Protein AF-A0A7V4Q6S8-F1 (afdb_monomer)

Structure (mmCIF, N/CA/C/O backbone):
data_AF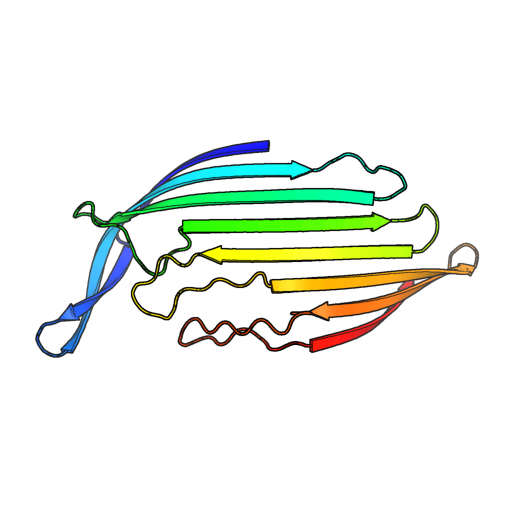-A0A7V4Q6S8-F1
#
_entry.id   AF-A0A7V4Q6S8-F1
#
loop_
_atom_site.group_PDB
_atom_site.id
_atom_site.type_symbol
_atom_site.label_atom_id
_atom_site.label_alt_id
_atom_site.label_comp_id
_atom_site.label_asym_id
_atom_site.label_entity_id
_atom_site.label_seq_id
_atom_site.pdbx_PDB_ins_code
_atom_site.Cartn_x
_atom_site.Cartn_y
_atom_site.Cartn_z
_atom_site.occupancy
_atom_site.B_iso_or_equiv
_atom_site.auth_seq_id
_atom_site.auth_comp_id
_atom_site.auth_asym_id
_atom_site.auth_atom_id
_atom_site.pdbx_PDB_model_num
ATOM 1 N N . LYS A 1 1 ? 8.178 11.478 5.732 1.00 95.25 1 LYS A N 1
ATOM 2 C CA . LYS A 1 1 ? 9.480 10.833 5.451 1.00 95.25 1 LYS A CA 1
ATOM 3 C C . LYS A 1 1 ? 9.727 10.899 3.951 1.00 95.25 1 LYS A C 1
ATOM 5 O O . LYS A 1 1 ? 8.764 10.865 3.199 1.00 95.25 1 LYS A O 1
ATOM 10 N N . GLY A 1 2 ? 10.980 11.039 3.530 1.00 97.19 2 GLY A N 1
ATOM 11 C CA . GLY A 1 2 ? 11.358 10.948 2.123 1.00 97.19 2 GLY A CA 1
ATOM 12 C C . GLY A 1 2 ? 12.634 10.132 1.974 1.00 97.19 2 GLY A C 1
ATOM 13 O O . GLY A 1 2 ? 13.444 10.081 2.902 1.00 97.19 2 GLY A O 1
ATOM 14 N N . THR A 1 3 ? 12.804 9.455 0.849 1.00 98.38 3 THR A N 1
ATOM 15 C CA . THR A 1 3 ? 14.010 8.680 0.542 1.00 98.38 3 THR A CA 1
ATOM 16 C C . THR A 1 3 ? 14.320 8.813 -0.940 1.00 98.38 3 THR A C 1
ATOM 18 O O . THR A 1 3 ? 13.427 8.705 -1.771 1.00 98.38 3 THR A O 1
ATOM 21 N N . LEU A 1 4 ? 15.583 9.079 -1.263 1.00 98.38 4 LEU A N 1
ATOM 22 C CA . LEU A 1 4 ? 16.111 8.962 -2.618 1.00 98.38 4 LEU A CA 1
ATOM 23 C C . LEU A 1 4 ? 16.844 7.632 -2.709 1.00 98.38 4 LEU A C 1
ATOM 25 O O . LEU A 1 4 ? 17.534 7.249 -1.762 1.00 98.38 4 LEU A O 1
ATOM 29 N N . PHE A 1 5 ? 16.723 6.948 -3.837 1.00 98.06 5 PHE A N 1
ATOM 30 C CA . PHE A 1 5 ? 17.413 5.684 -4.036 1.00 98.06 5 PHE A CA 1
ATOM 31 C C . PHE A 1 5 ? 17.998 5.576 -5.438 1.00 98.06 5 PHE A C 1
ATOM 33 O O . PHE A 1 5 ? 17.508 6.155 -6.410 1.00 98.06 5 PHE A O 1
ATOM 40 N N . ARG A 1 6 ? 19.061 4.782 -5.516 1.00 97.94 6 ARG A N 1
ATOM 41 C CA . ARG A 1 6 ? 19.691 4.324 -6.745 1.00 97.94 6 ARG A CA 1
ATOM 42 C C . ARG A 1 6 ? 20.185 2.909 -6.496 1.00 97.94 6 ARG A C 1
ATOM 44 O O . ARG A 1 6 ? 20.940 2.677 -5.557 1.00 97.94 6 ARG A O 1
ATOM 51 N N . ASN A 1 7 ? 19.737 1.980 -7.317 1.00 96.94 7 ASN A N 1
ATOM 52 C CA . ASN A 1 7 ? 20.062 0.573 -7.225 1.00 96.94 7 ASN A CA 1
ATOM 53 C C . ASN A 1 7 ? 20.592 0.113 -8.582 1.00 96.94 7 ASN A C 1
ATOM 55 O O . ASN A 1 7 ? 19.945 0.327 -9.607 1.00 96.94 7 ASN A O 1
ATOM 59 N N . ASP A 1 8 ? 21.790 -0.456 -8.565 1.00 96.81 8 ASP A N 1
ATOM 60 C CA . ASP A 1 8 ? 22.440 -1.031 -9.733 1.00 96.81 8 ASP A CA 1
ATOM 61 C C . ASP A 1 8 ? 22.435 -2.550 -9.562 1.00 96.81 8 ASP A C 1
ATOM 63 O O . ASP A 1 8 ? 22.888 -3.071 -8.539 1.00 96.81 8 ASP A O 1
ATOM 67 N N . THR A 1 9 ? 21.850 -3.244 -10.529 1.00 95.62 9 THR A N 1
ATOM 68 C CA . THR A 1 9 ? 21.693 -4.698 -10.523 1.00 95.62 9 THR A CA 1
ATOM 69 C C . THR A 1 9 ? 22.262 -5.259 -11.805 1.00 95.62 9 THR A C 1
ATOM 71 O O . THR A 1 9 ? 21.939 -4.784 -12.884 1.00 95.62 9 THR A O 1
ATOM 74 N N . TRP A 1 10 ? 23.078 -6.298 -11.698 1.00 95.31 10 TRP A N 1
ATOM 75 C CA . TRP A 1 10 ? 23.689 -6.974 -12.837 1.00 95.31 10 TRP A CA 1
ATOM 76 C C . TRP A 1 10 ? 23.244 -8.434 -12.901 1.00 95.31 10 TRP A C 1
ATOM 78 O O . TRP A 1 10 ? 22.766 -8.999 -11.916 1.00 95.31 10 TRP A O 1
ATOM 88 N N . ASN A 1 11 ? 23.444 -9.066 -14.060 1.00 93.75 11 ASN A N 1
ATOM 89 C CA . ASN A 1 11 ? 23.101 -10.469 -14.311 1.00 93.75 11 ASN A CA 1
ATOM 90 C C . ASN A 1 11 ? 21.615 -10.811 -14.093 1.00 93.75 11 ASN A C 1
ATOM 92 O O . ASN A 1 11 ? 21.289 -11.949 -13.738 1.00 93.75 11 ASN A O 1
ATOM 96 N N . VAL A 1 12 ? 20.720 -9.851 -14.340 1.00 91.62 12 VAL A N 1
ATOM 97 C CA . VAL A 1 12 ? 19.270 -10.076 -14.326 1.00 91.62 12 VAL A CA 1
ATOM 98 C C . VAL A 1 12 ? 18.891 -10.896 -15.557 1.00 91.62 12 VAL A C 1
ATOM 100 O O . VAL A 1 12 ? 19.278 -10.539 -16.668 1.00 91.62 12 VAL A O 1
ATOM 103 N N . ASP A 1 13 ? 18.162 -11.997 -15.367 1.00 91.44 13 ASP A N 1
ATOM 104 C CA . ASP A 1 13 ? 17.599 -12.774 -16.476 1.00 91.44 13 ASP A CA 1
ATOM 105 C C . ASP A 1 13 ? 16.417 -12.030 -17.094 1.00 91.44 13 ASP A C 1
ATOM 107 O O . ASP A 1 13 ? 15.440 -11.714 -16.409 1.00 91.44 13 ASP A O 1
ATOM 111 N N . VAL A 1 14 ? 16.505 -11.761 -18.394 1.00 89.00 14 VAL A N 1
ATOM 112 C CA . VAL A 1 14 ? 15.447 -11.104 -19.161 1.00 89.00 14 VAL A CA 1
ATOM 113 C C . VAL A 1 14 ? 15.128 -11.928 -20.396 1.00 89.00 14 VAL A C 1
ATOM 115 O O . VAL A 1 14 ? 16.022 -12.310 -21.150 1.00 89.00 14 VAL A O 1
ATOM 118 N N . TRP A 1 15 ? 13.839 -12.181 -20.610 1.00 87.69 15 TRP A N 1
ATOM 119 C CA . TRP A 1 15 ? 13.341 -12.898 -21.777 1.00 87.69 15 TRP A CA 1
ATOM 120 C C . TRP A 1 15 ? 13.158 -11.934 -22.941 1.00 87.69 15 TRP A C 1
ATOM 122 O O . TRP A 1 15 ? 12.321 -11.033 -22.886 1.00 87.69 15 TRP A O 1
ATOM 132 N N . VAL A 1 16 ? 13.927 -12.137 -24.004 1.00 85.31 16 VAL A N 1
ATOM 133 C CA . VAL A 1 16 ? 13.824 -11.365 -25.243 1.00 85.31 16 VAL A CA 1
ATOM 134 C C . VAL A 1 16 ? 13.294 -12.272 -26.340 1.00 85.31 16 VAL A C 1
ATOM 136 O O . VAL A 1 16 ? 13.660 -13.445 -26.425 1.00 85.31 16 VAL A O 1
ATOM 139 N N . ARG A 1 17 ? 12.394 -11.735 -27.162 1.00 86.31 17 ARG A N 1
ATOM 140 C CA . ARG A 1 17 ? 11.865 -12.444 -28.323 1.00 86.31 17 ARG A CA 1
ATOM 141 C C . ARG A 1 17 ? 12.855 -12.333 -29.482 1.00 86.31 17 ARG A C 1
ATOM 143 O O . ARG A 1 17 ? 13.206 -11.223 -29.866 1.00 86.31 17 ARG A O 1
ATOM 150 N N . ASN A 1 18 ? 13.280 -13.469 -30.019 1.00 87.50 18 ASN A N 1
ATOM 151 C CA . ASN A 1 18 ? 14.102 -13.558 -31.223 1.00 87.50 18 ASN A CA 1
ATOM 152 C C . ASN A 1 18 ? 13.261 -13.343 -32.491 1.00 87.50 18 ASN A C 1
ATOM 154 O O . ASN A 1 18 ? 12.031 -13.452 -32.464 1.00 87.50 18 ASN A O 1
ATOM 158 N N . ASP A 1 19 ? 13.936 -13.113 -33.620 1.00 88.81 19 ASP A N 1
ATOM 159 C CA . ASP A 1 19 ? 13.304 -12.938 -34.937 1.00 88.81 19 ASP A CA 1
ATOM 160 C C . ASP A 1 19 ? 12.488 -14.166 -35.384 1.00 88.81 19 ASP A C 1
ATOM 162 O O . ASP A 1 19 ? 11.507 -14.036 -36.113 1.00 88.81 19 ASP A O 1
ATOM 166 N N . ASP A 1 20 ? 12.851 -15.362 -34.909 1.00 89.69 20 ASP A N 1
ATOM 167 C CA . ASP A 1 20 ? 12.134 -16.621 -35.156 1.00 89.69 20 ASP A CA 1
ATOM 168 C C . ASP A 1 20 ? 10.918 -16.836 -34.228 1.00 89.69 20 ASP A C 1
ATOM 170 O O . ASP A 1 20 ? 10.231 -17.855 -34.311 1.00 89.69 20 ASP A O 1
ATOM 174 N N . GLY A 1 21 ? 10.636 -15.879 -33.338 1.00 86.19 21 GLY A N 1
ATOM 175 C CA . GLY A 1 21 ? 9.530 -15.917 -32.384 1.00 86.19 21 GLY A CA 1
ATOM 176 C C . GLY A 1 21 ? 9.805 -16.704 -31.100 1.00 86.19 21 GLY A C 1
ATOM 177 O O . GLY A 1 21 ? 8.936 -16.713 -30.220 1.00 86.19 21 GLY A O 1
ATOM 178 N N . THR A 1 22 ? 10.980 -17.325 -30.956 1.00 92.19 22 THR A N 1
ATOM 179 C CA . THR A 1 22 ? 11.405 -17.988 -29.713 1.00 92.19 22 THR A CA 1
ATOM 180 C C . THR A 1 22 ? 11.811 -16.967 -28.646 1.00 92.19 22 THR A C 1
ATOM 182 O O . THR A 1 22 ? 12.103 -15.812 -28.952 1.00 92.19 22 THR A O 1
ATOM 185 N N . PHE A 1 23 ? 11.811 -17.373 -27.373 1.00 88.44 23 PHE A N 1
ATOM 186 C CA . PHE A 1 23 ? 12.297 -16.539 -26.271 1.00 88.44 23 PHE A CA 1
ATOM 187 C C . PHE A 1 23 ? 13.674 -17.018 -25.812 1.00 88.44 23 PHE A C 1
ATOM 189 O O . PHE A 1 23 ? 13.849 -18.193 -25.489 1.00 88.44 23 PHE A O 1
ATOM 196 N N . LEU A 1 24 ? 14.630 -16.095 -25.738 1.00 91.75 24 LEU A N 1
ATOM 197 C CA . LEU A 1 24 ? 15.961 -16.322 -25.183 1.00 91.75 24 LEU A CA 1
ATOM 198 C C . LEU A 1 24 ? 16.089 -15.581 -23.849 1.00 91.75 24 LEU A C 1
ATOM 200 O O . LEU A 1 24 ? 15.701 -14.417 -23.754 1.00 91.75 24 LEU A O 1
ATOM 204 N N . SER A 1 25 ? 16.659 -16.237 -22.834 1.00 90.94 25 SER A N 1
ATOM 205 C CA . SER A 1 25 ? 17.079 -15.552 -21.608 1.00 90.94 25 SER A CA 1
ATOM 206 C C . SER A 1 25 ? 18.459 -14.946 -21.821 1.00 90.94 25 SER A C 1
ATOM 208 O O . SER A 1 25 ? 19.422 -15.670 -22.087 1.00 90.94 25 SER A O 1
ATOM 210 N N . ILE A 1 26 ? 18.561 -13.629 -21.690 1.00 90.94 26 ILE A N 1
ATOM 211 C CA . ILE A 1 26 ? 19.833 -12.908 -21.702 1.00 90.94 26 ILE A CA 1
ATOM 212 C C . ILE A 1 26 ? 20.116 -12.322 -20.322 1.00 90.94 26 ILE A C 1
ATOM 214 O O . ILE A 1 26 ? 19.199 -12.032 -19.553 1.00 90.94 26 ILE A O 1
ATOM 218 N N . LYS A 1 27 ? 21.400 -12.128 -20.017 1.00 93.88 27 LYS A N 1
ATOM 219 C CA . LYS A 1 27 ? 21.830 -11.387 -18.830 1.00 93.88 27 LYS A CA 1
ATOM 220 C C . LYS A 1 27 ? 21.850 -9.900 -19.150 1.00 93.88 27 LYS A C 1
ATOM 222 O O . LYS A 1 27 ? 22.463 -9.502 -20.135 1.00 93.88 27 LYS A O 1
ATOM 227 N N . GLN A 1 28 ? 21.198 -9.108 -18.308 1.00 93.12 28 GLN A N 1
ATOM 228 C CA . GLN A 1 28 ? 21.116 -7.658 -18.446 1.00 93.12 28 GLN A CA 1
ATOM 229 C C . GLN A 1 28 ? 21.533 -6.970 -17.141 1.00 93.12 28 GLN A C 1
ATOM 231 O O . GLN A 1 28 ? 21.245 -7.483 -16.051 1.00 93.12 28 GLN A O 1
ATOM 236 N N . SER A 1 29 ? 22.164 -5.800 -17.238 1.00 94.69 29 SER A N 1
ATOM 237 C CA . SER A 1 29 ? 22.268 -4.870 -16.108 1.00 94.69 29 SER A CA 1
ATOM 238 C C . SER A 1 29 ? 21.116 -3.868 -16.131 1.00 94.69 29 SER A C 1
ATOM 240 O O . SER A 1 29 ? 20.634 -3.441 -17.183 1.00 94.69 29 SER A O 1
ATOM 242 N N . GLN A 1 30 ? 20.639 -3.507 -14.946 1.00 95.56 30 GLN A N 1
ATOM 243 C CA . GLN A 1 30 ? 19.513 -2.614 -14.744 1.00 95.56 30 GLN A CA 1
ATOM 244 C C . GLN A 1 30 ? 19.852 -1.584 -13.673 1.00 95.56 30 GLN A C 1
ATOM 246 O O . GLN A 1 30 ? 20.213 -1.928 -12.545 1.00 95.56 30 GLN A O 1
ATOM 251 N N . LEU A 1 31 ? 19.639 -0.319 -14.017 1.00 96.69 31 LEU A N 1
ATOM 252 C CA . LEU A 1 31 ? 19.687 0.804 -13.096 1.00 96.69 31 LEU A CA 1
ATOM 253 C C . LEU A 1 31 ? 18.258 1.204 -12.731 1.00 96.69 31 LEU A C 1
ATOM 255 O O . LEU A 1 31 ? 17.475 1.579 -13.603 1.00 96.69 31 LEU A O 1
ATOM 259 N N . LYS A 1 32 ? 17.924 1.165 -11.441 1.00 96.50 32 LYS A N 1
ATOM 260 C CA . LYS A 1 32 ? 16.638 1.621 -10.899 1.00 96.50 32 LYS A CA 1
ATOM 261 C C . LYS A 1 32 ? 16.883 2.751 -9.919 1.00 96.50 32 LYS A C 1
ATOM 263 O O . LYS A 1 32 ? 17.567 2.574 -8.916 1.00 96.50 32 LYS A O 1
ATOM 268 N N . GLN A 1 33 ? 16.332 3.921 -10.194 1.00 97.94 33 GLN A N 1
ATOM 269 C CA . GLN A 1 33 ? 16.524 5.095 -9.348 1.00 97.94 33 GLN A CA 1
ATOM 270 C C . GLN A 1 33 ? 15.243 5.898 -9.221 1.00 97.94 33 GLN A C 1
ATOM 272 O O . GLN A 1 33 ? 14.382 5.851 -10.097 1.00 97.94 33 GLN A O 1
ATOM 277 N N . GLY A 1 34 ? 15.126 6.660 -8.144 1.00 98.12 34 GLY A N 1
ATOM 278 C CA . GLY A 1 34 ? 13.931 7.444 -7.910 1.00 98.12 34 GLY A CA 1
ATOM 279 C C . GLY A 1 34 ? 13.807 7.919 -6.479 1.00 98.12 34 GLY A C 1
ATOM 280 O O . GLY A 1 34 ? 14.807 8.159 -5.794 1.00 98.12 34 GLY A O 1
ATOM 281 N N . TYR A 1 35 ? 12.562 8.097 -6.057 1.00 98.56 35 TYR A N 1
ATOM 282 C CA . TYR A 1 35 ? 12.258 8.606 -4.735 1.00 98.56 35 TYR A CA 1
ATOM 283 C C . TYR A 1 35 ? 10.950 8.059 -4.184 1.00 98.56 35 TYR A C 1
ATOM 285 O O . TYR A 1 35 ? 10.032 7.704 -4.923 1.00 98.56 35 TYR A O 1
ATOM 293 N N . GLU A 1 36 ? 10.878 8.056 -2.862 1.00 98.56 36 GLU A N 1
ATOM 294 C CA . GLU A 1 36 ? 9.721 7.659 -2.075 1.00 98.56 36 GLU A CA 1
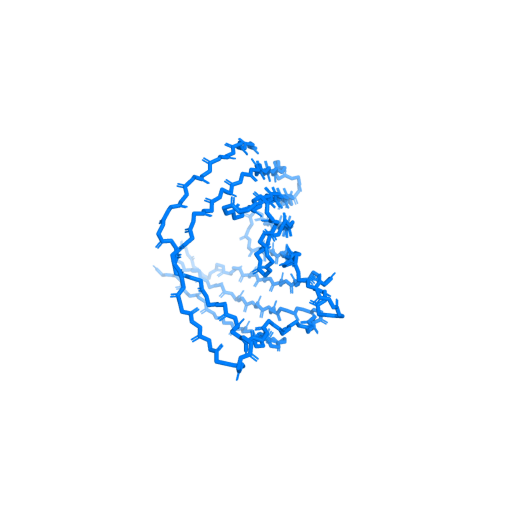ATOM 295 C C . GLU A 1 36 ? 9.374 8.789 -1.115 1.00 98.56 36 GLU A C 1
ATOM 297 O O . GLU A 1 36 ? 10.254 9.364 -0.466 1.00 98.56 36 GLU A O 1
ATOM 302 N N . LEU A 1 37 ? 8.090 9.113 -1.027 1.00 98.50 37 LEU A N 1
ATOM 303 C CA . LEU A 1 37 ? 7.551 10.117 -0.124 1.00 98.50 37 LEU A CA 1
ATOM 304 C C . LEU A 1 37 ? 6.417 9.504 0.679 1.00 98.50 37 LEU A C 1
ATOM 306 O O . LEU A 1 37 ? 5.525 8.874 0.125 1.00 98.50 37 LEU A O 1
ATOM 310 N N . GLU A 1 38 ? 6.421 9.752 1.981 1.00 98.44 38 GLU A N 1
ATOM 311 C CA . GLU A 1 38 ? 5.368 9.318 2.890 1.00 98.44 38 GLU A CA 1
ATOM 312 C C . GLU A 1 38 ? 4.975 10.467 3.810 1.00 98.44 38 GLU A C 1
ATOM 314 O O . GLU A 1 38 ? 5.819 11.091 4.467 1.00 98.44 38 GLU A O 1
ATOM 319 N N . ALA A 1 39 ? 3.679 10.713 3.910 1.00 98.38 39 ALA A N 1
ATOM 320 C CA . ALA A 1 39 ? 3.096 11.687 4.809 1.00 98.38 39 ALA A CA 1
ATOM 321 C C . ALA A 1 39 ? 1.964 11.044 5.608 1.00 98.38 39 ALA A C 1
ATOM 323 O O . ALA A 1 39 ? 1.199 10.224 5.100 1.00 98.38 39 ALA A O 1
ATOM 324 N N . ARG A 1 40 ? 1.849 11.442 6.875 1.00 98.12 40 ARG A N 1
ATOM 325 C CA . ARG A 1 40 ? 0.724 11.100 7.741 1.00 98.12 40 ARG A CA 1
ATOM 326 C C . ARG A 1 40 ? 0.389 12.298 8.613 1.00 98.12 40 ARG A C 1
ATOM 328 O O . ARG A 1 40 ? 1.292 12.913 9.178 1.00 98.12 40 ARG A O 1
ATOM 335 N N . THR A 1 41 ? -0.891 12.615 8.734 1.00 98.25 41 THR A N 1
ATOM 336 C CA . THR A 1 41 ? -1.351 13.657 9.651 1.00 98.25 41 THR A CA 1
ATOM 337 C C . THR A 1 41 ? -1.466 13.096 11.068 1.00 98.25 41 THR A C 1
ATOM 339 O O . THR A 1 41 ? -1.813 11.922 11.238 1.00 98.25 41 THR A O 1
ATOM 342 N N . PRO A 1 42 ? -1.242 13.912 12.112 1.00 97.69 42 PRO A N 1
ATOM 343 C CA . PRO A 1 42 ? -1.724 13.551 13.438 1.00 97.69 42 PRO A CA 1
ATOM 344 C C . PRO A 1 42 ? -3.251 13.360 13.399 1.00 97.69 42 PRO A C 1
ATOM 346 O O . PRO A 1 42 ? -3.922 13.916 12.519 1.00 97.69 42 PRO A O 1
ATOM 349 N N . PRO A 1 43 ? -3.817 12.569 14.323 1.00 96.06 43 PRO A N 1
ATOM 350 C CA . PRO A 1 43 ? -5.253 12.366 14.369 1.00 96.06 43 PRO A CA 1
ATOM 351 C C . PRO A 1 43 ? -5.976 13.667 14.752 1.00 96.06 43 PRO A C 1
ATOM 353 O O . PRO A 1 43 ? -5.693 14.263 15.791 1.00 96.06 43 PRO A O 1
ATOM 356 N N . LEU A 1 44 ? -6.950 14.074 13.942 1.00 96.19 44 LEU A N 1
ATOM 357 C CA . LEU A 1 44 ? -7.912 15.134 14.224 1.00 96.19 44 LEU A CA 1
ATOM 358 C C . LEU A 1 44 ? -9.297 14.499 14.374 1.00 96.19 44 LEU A C 1
ATOM 360 O O . LEU A 1 44 ? -9.788 13.858 13.449 1.00 96.19 44 LEU A O 1
ATOM 364 N N . LEU A 1 45 ? -9.917 14.646 15.550 1.00 94.75 45 LEU A N 1
ATOM 365 C CA . LEU A 1 45 ? -11.214 14.024 15.875 1.00 94.75 45 LEU A CA 1
ATOM 366 C C . LEU A 1 45 ? -11.231 12.502 15.620 1.00 94.75 45 LEU A C 1
ATOM 368 O O . LEU A 1 45 ? -12.179 11.963 15.058 1.00 94.75 45 LEU A O 1
ATOM 372 N N . GLY A 1 46 ? -10.145 11.814 15.987 1.00 95.69 46 GLY A N 1
ATOM 373 C CA . GLY A 1 46 ? -9.987 10.374 15.746 1.00 95.69 46 GLY A CA 1
ATOM 374 C C . GLY A 1 46 ? -9.642 10.010 14.299 1.00 95.69 46 GLY A C 1
ATOM 375 O O . GLY A 1 46 ? -9.427 8.840 14.013 1.00 95.69 46 GLY A O 1
ATOM 376 N N . THR A 1 47 ? -9.534 10.986 13.390 1.00 97.94 47 THR A N 1
ATOM 377 C CA . THR A 1 47 ? -9.248 10.758 11.966 1.00 97.94 47 THR A CA 1
ATOM 378 C C . THR A 1 47 ? -7.818 11.140 11.611 1.00 97.94 47 THR A C 1
ATOM 380 O O . THR A 1 47 ? -7.378 12.247 11.900 1.00 97.94 47 THR A O 1
ATOM 383 N N . SER A 1 48 ? -7.095 10.264 10.925 1.00 98.38 48 SER A N 1
ATOM 384 C CA . SER A 1 48 ? -5.783 10.554 10.345 1.00 98.38 48 SER A CA 1
ATOM 385 C C . SER A 1 48 ? -5.768 10.211 8.863 1.00 98.38 48 SER A C 1
ATOM 387 O O . SER A 1 48 ? -6.394 9.245 8.426 1.00 98.38 48 SER A O 1
ATOM 389 N N . PHE A 1 49 ? -5.025 11.005 8.103 1.00 98.50 49 PHE A N 1
ATOM 390 C CA . PHE A 1 49 ? -4.804 10.800 6.681 1.00 98.50 49 PHE A CA 1
ATOM 391 C C . PHE A 1 49 ? -3.367 10.358 6.455 1.00 98.50 49 PHE A C 1
ATOM 393 O O . PHE A 1 49 ? -2.451 10.834 7.129 1.00 98.50 49 PHE A O 1
ATOM 400 N N . SER A 1 50 ? -3.160 9.472 5.492 1.00 98.56 50 SER A N 1
ATOM 401 C CA . SER A 1 50 ? -1.837 9.070 5.034 1.00 98.56 50 SER A CA 1
ATOM 402 C C . SER A 1 50 ? -1.769 9.039 3.519 1.00 98.56 50 SER A C 1
ATOM 404 O O . SER A 1 50 ? -2.726 8.640 2.860 1.00 98.56 50 SER A O 1
ATOM 406 N N . ALA A 1 51 ? -0.618 9.425 2.986 1.00 98.44 51 ALA A N 1
ATOM 407 C CA . ALA A 1 51 ? -0.298 9.317 1.576 1.00 98.44 51 ALA A CA 1
ATOM 408 C C . ALA A 1 51 ? 1.141 8.816 1.420 1.00 98.44 51 ALA A C 1
ATOM 410 O O . ALA A 1 51 ? 2.042 9.283 2.117 1.00 98.44 51 ALA A O 1
ATOM 411 N N . GLY A 1 52 ? 1.342 7.871 0.514 1.00 98.44 52 GLY A N 1
ATOM 412 C CA . GLY A 1 52 ? 2.635 7.362 0.085 1.00 98.44 52 GLY A CA 1
ATOM 413 C C . GLY A 1 52 ? 2.732 7.466 -1.429 1.00 98.44 52 GLY A C 1
ATOM 414 O O . GLY A 1 52 ? 1.769 7.146 -2.119 1.00 98.44 52 GLY A O 1
ATOM 415 N N . TYR A 1 53 ? 3.859 7.928 -1.949 1.00 98.25 53 TYR A N 1
ATOM 416 C CA . TYR A 1 53 ? 4.091 8.029 -3.382 1.00 98.25 53 TYR A CA 1
ATOM 417 C C . TYR A 1 53 ? 5.506 7.586 -3.722 1.00 98.25 53 TYR A C 1
ATOM 419 O O . TYR A 1 53 ? 6.467 8.061 -3.110 1.00 98.25 53 TYR A O 1
ATOM 427 N N . THR A 1 54 ? 5.624 6.731 -4.733 1.00 98.31 54 THR A N 1
ATOM 428 C CA . THR A 1 54 ? 6.910 6.260 -5.239 1.00 98.31 54 THR A CA 1
ATOM 429 C C . THR A 1 54 ? 7.021 6.556 -6.722 1.00 98.31 54 THR A C 1
ATOM 431 O O . THR A 1 54 ? 6.123 6.254 -7.510 1.00 98.31 54 THR A O 1
ATOM 434 N N . PHE A 1 55 ? 8.161 7.124 -7.100 1.00 97.56 55 PHE A N 1
ATOM 435 C CA . PHE A 1 55 ? 8.578 7.256 -8.484 1.00 97.56 55 PHE A CA 1
ATOM 436 C C . PHE A 1 55 ? 9.799 6.379 -8.737 1.00 97.56 55 PHE A C 1
ATOM 438 O O . PHE A 1 55 ? 10.781 6.465 -7.997 1.00 97.56 55 PHE A O 1
ATOM 445 N N . ILE A 1 56 ? 9.760 5.587 -9.807 1.00 97.50 56 ILE A N 1
ATOM 446 C CA . ILE A 1 56 ? 10.866 4.731 -10.236 1.00 97.50 56 ILE A CA 1
ATOM 447 C C . ILE A 1 56 ? 11.172 5.006 -11.705 1.00 97.50 56 ILE A C 1
ATOM 449 O O . ILE A 1 56 ? 10.307 4.921 -12.572 1.00 97.50 56 ILE A O 1
ATOM 453 N N . HIS A 1 57 ? 12.435 5.283 -11.998 1.00 96.69 57 HIS A N 1
ATOM 454 C CA . HIS A 1 57 ? 12.980 5.275 -13.343 1.00 96.69 57 HIS A CA 1
ATOM 455 C C . HIS A 1 57 ? 13.934 4.088 -13.482 1.00 96.69 57 HIS A C 1
ATOM 457 O O . HIS A 1 57 ? 14.967 4.037 -12.811 1.00 96.69 57 HIS A O 1
ATOM 463 N N . ALA A 1 58 ? 13.558 3.125 -14.323 1.00 95.50 58 ALA A N 1
ATOM 464 C CA . ALA A 1 58 ? 14.303 1.893 -14.553 1.00 95.50 58 ALA A CA 1
ATOM 465 C C . ALA A 1 58 ? 14.842 1.856 -15.988 1.00 95.50 58 ALA A C 1
ATOM 467 O O . ALA A 1 58 ? 14.064 1.986 -16.934 1.00 95.50 58 ALA A O 1
ATOM 468 N N . THR A 1 59 ? 16.148 1.658 -16.154 1.00 95.88 59 THR A N 1
ATOM 469 C CA . THR A 1 59 ? 16.824 1.585 -17.459 1.00 95.88 59 THR A CA 1
ATOM 470 C C . THR A 1 59 ? 17.707 0.348 -17.559 1.00 95.88 59 THR A C 1
ATOM 472 O O . THR A 1 59 ? 18.331 -0.037 -16.571 1.00 95.88 59 THR A O 1
ATOM 475 N N . GLY A 1 60 ? 17.776 -0.254 -18.747 1.00 93.00 60 GLY A N 1
ATOM 476 C CA . GLY A 1 60 ? 18.692 -1.357 -19.054 1.00 93.00 60 GLY A CA 1
ATOM 477 C C . GLY A 1 60 ? 20.042 -0.897 -19.615 1.00 93.00 60 GLY A C 1
ATOM 478 O O . GLY A 1 60 ? 20.284 0.303 -19.748 1.00 93.00 60 GLY A O 1
ATOM 479 N N . ASP A 1 61 ? 20.885 -1.852 -20.020 1.00 89.00 61 ASP A N 1
ATOM 480 C CA . ASP A 1 61 ? 22.237 -1.606 -20.564 1.00 89.00 61 ASP A CA 1
ATOM 481 C C . ASP A 1 61 ? 22.283 -0.612 -21.740 1.00 89.00 61 ASP A C 1
ATOM 483 O O . ASP A 1 61 ? 23.213 0.182 -21.855 1.00 89.00 61 ASP A O 1
ATOM 487 N N . SER A 1 62 ? 21.268 -0.610 -22.610 1.00 86.75 62 SER A N 1
ATOM 488 C CA . SER A 1 62 ? 21.183 0.310 -23.756 1.00 86.75 62 SER A CA 1
ATOM 489 C C . SER A 1 62 ? 20.732 1.730 -23.386 1.00 86.75 62 SER A C 1
ATOM 491 O O . SER A 1 62 ? 20.571 2.575 -24.265 1.00 86.75 62 SER A O 1
ATOM 493 N N . GLY A 1 63 ? 20.454 1.990 -22.104 1.00 88.00 63 GLY A N 1
ATOM 494 C CA . GLY A 1 63 ? 19.795 3.208 -21.630 1.00 88.00 63 GLY A CA 1
ATOM 495 C C . GLY A 1 63 ? 18.286 3.241 -21.897 1.00 88.00 63 GLY A C 1
ATOM 496 O O . GLY A 1 63 ? 17.613 4.184 -21.483 1.00 88.00 63 GLY A O 1
ATOM 497 N N . ALA A 1 64 ? 17.728 2.219 -22.556 1.00 89.81 64 ALA A N 1
ATOM 498 C CA . ALA A 1 64 ? 16.293 2.119 -22.789 1.00 89.81 64 ALA A CA 1
ATOM 499 C C . ALA A 1 64 ? 15.527 1.920 -21.473 1.00 89.81 64 ALA A C 1
ATOM 501 O O . ALA A 1 64 ? 15.961 1.178 -20.586 1.00 89.81 64 ALA A O 1
ATOM 502 N N . VAL A 1 65 ? 14.363 2.567 -21.365 1.00 91.56 65 VAL A N 1
ATOM 503 C CA . VAL A 1 65 ? 13.471 2.434 -20.208 1.00 91.56 65 VAL A CA 1
ATOM 504 C C . VAL A 1 65 ? 12.859 1.038 -20.186 1.00 91.56 65 VAL A C 1
ATOM 506 O O . VAL A 1 65 ? 12.276 0.593 -21.172 1.00 91.56 65 VAL A O 1
ATOM 509 N N . ILE A 1 66 ? 12.947 0.377 -19.036 1.00 90.31 66 ILE A N 1
ATOM 510 C CA . ILE A 1 66 ? 12.363 -0.945 -18.812 1.00 90.31 66 ILE A CA 1
ATOM 511 C C . ILE A 1 66 ? 10.841 -0.804 -18.683 1.00 90.31 66 ILE A C 1
ATOM 513 O O . ILE A 1 66 ? 10.345 0.014 -17.904 1.00 90.31 66 ILE A O 1
ATOM 517 N N . LYS A 1 67 ? 10.106 -1.602 -19.462 1.00 88.00 67 LYS A N 1
ATOM 518 C CA . LYS A 1 67 ? 8.636 -1.671 -19.474 1.00 88.00 67 LYS A CA 1
ATOM 519 C C . LYS A 1 67 ? 8.123 -2.767 -18.543 1.00 88.00 67 LYS A C 1
ATOM 521 O O . LYS A 1 67 ? 8.876 -3.671 -18.190 1.00 88.00 67 LYS A O 1
ATOM 526 N N . GLY A 1 68 ? 6.854 -2.673 -18.142 1.00 82.06 68 GLY A N 1
ATOM 527 C CA . GLY A 1 68 ? 6.230 -3.638 -17.223 1.00 82.06 68 GLY A CA 1
ATOM 528 C C . GLY A 1 68 ? 6.752 -3.545 -15.784 1.00 82.06 68 GLY A C 1
ATOM 529 O O . GLY A 1 68 ? 6.555 -4.453 -14.980 1.00 82.06 68 GLY A O 1
ATOM 530 N N . ALA A 1 69 ? 7.445 -2.454 -15.454 1.00 86.12 69 ALA A N 1
ATOM 531 C CA . ALA A 1 69 ? 7.889 -2.136 -14.106 1.00 86.12 69 ALA A CA 1
ATOM 532 C C . ALA A 1 69 ? 7.123 -0.900 -13.610 1.00 86.12 69 ALA A C 1
ATOM 534 O O . ALA A 1 69 ? 7.077 0.092 -14.344 1.00 86.12 69 ALA A O 1
ATOM 535 N N . PRO A 1 70 ? 6.578 -0.907 -12.376 1.00 89.56 70 PRO A N 1
ATOM 536 C CA . PRO A 1 70 ? 5.878 0.243 -11.822 1.00 89.56 70 PRO A CA 1
ATOM 537 C C . PRO A 1 70 ? 6.727 1.510 -11.870 1.00 89.56 70 PRO A C 1
ATOM 539 O O . PRO A 1 70 ? 7.840 1.536 -11.344 1.00 89.56 70 PRO A O 1
ATOM 542 N N . ARG A 1 71 ? 6.195 2.565 -12.483 1.00 93.06 71 ARG A N 1
ATOM 543 C CA . ARG A 1 71 ? 6.859 3.868 -12.590 1.00 93.06 71 ARG A CA 1
ATOM 544 C C . ARG A 1 71 ? 6.330 4.861 -11.572 1.00 93.06 71 ARG A C 1
ATOM 546 O O . ARG A 1 71 ? 7.118 5.593 -10.978 1.00 93.06 71 ARG A O 1
ATOM 553 N N . HIS A 1 72 ? 5.018 4.879 -11.381 1.00 94.19 72 HIS A N 1
ATOM 554 C CA . HIS A 1 72 ? 4.344 5.724 -10.405 1.00 94.19 72 HIS A CA 1
ATOM 555 C C . HIS A 1 72 ? 3.442 4.847 -9.550 1.00 94.19 72 HIS A C 1
ATOM 557 O O . HIS A 1 72 ? 2.563 4.171 -10.079 1.00 94.19 72 HIS A O 1
ATOM 563 N N . THR A 1 73 ? 3.630 4.863 -8.236 1.00 95.25 73 THR A N 1
ATOM 564 C CA . THR A 1 73 ? 2.682 4.238 -7.313 1.00 95.25 73 THR A CA 1
ATOM 565 C C . THR A 1 73 ? 2.187 5.262 -6.312 1.00 95.25 73 THR A C 1
ATOM 567 O O . THR A 1 73 ? 2.927 6.151 -5.884 1.00 95.25 73 THR A O 1
ATOM 570 N N . LEU A 1 74 ? 0.910 5.158 -5.964 1.00 96.12 74 LEU A N 1
ATOM 571 C CA . LEU A 1 74 ? 0.266 6.008 -4.975 1.00 96.12 74 LEU A CA 1
ATOM 572 C C . LEU A 1 74 ? -0.503 5.117 -4.001 1.00 96.12 74 LEU A C 1
ATOM 574 O O . LEU A 1 74 ? -1.288 4.264 -4.407 1.00 96.12 74 LEU A O 1
ATOM 578 N N . ALA A 1 75 ? -0.282 5.336 -2.713 1.00 97.56 75 ALA A N 1
ATOM 579 C CA . ALA A 1 75 ? -1.018 4.723 -1.623 1.00 97.56 75 ALA A CA 1
ATOM 580 C C . ALA A 1 75 ? -1.691 5.826 -0.808 1.00 97.56 75 ALA A C 1
ATOM 582 O O . ALA A 1 75 ? -1.039 6.765 -0.357 1.00 97.56 75 ALA A O 1
ATOM 583 N N . LEU A 1 76 ? -2.994 5.717 -0.603 1.00 98.12 76 LEU A N 1
ATOM 584 C CA . LEU A 1 76 ? -3.801 6.643 0.177 1.00 98.12 76 LEU A CA 1
ATOM 585 C C . LEU A 1 76 ? -4.434 5.891 1.340 1.00 98.12 76 LEU A C 1
ATOM 587 O O . LEU A 1 76 ? -4.786 4.720 1.219 1.00 98.12 76 LEU A O 1
ATOM 591 N N . GLY A 1 77 ? -4.601 6.570 2.467 1.00 98.50 77 GLY A N 1
ATOM 592 C CA . GLY A 1 77 ? -5.246 6.003 3.639 1.00 98.50 77 GLY A CA 1
ATOM 593 C C . GLY A 1 77 ? -6.012 7.050 4.426 1.00 98.50 77 GLY A C 1
ATOM 594 O O . GLY A 1 77 ? -5.512 8.147 4.676 1.00 98.50 77 GLY A O 1
ATOM 595 N N . VAL A 1 78 ? -7.212 6.682 4.851 1.00 98.56 78 VAL A N 1
ATOM 596 C CA . VAL A 1 78 ? -7.993 7.385 5.862 1.00 98.56 78 VAL A CA 1
ATOM 597 C C . VAL A 1 78 ? -8.238 6.398 6.986 1.00 98.56 78 VAL A C 1
ATOM 599 O O . VAL A 1 78 ? -8.848 5.351 6.780 1.00 98.56 78 VAL A O 1
ATOM 602 N N . LYS A 1 79 ? -7.744 6.723 8.175 1.00 98.38 79 LYS A N 1
ATOM 603 C CA . LYS A 1 79 ? -7.984 5.954 9.392 1.00 98.38 79 LYS A CA 1
ATOM 604 C C . LYS A 1 79 ? -8.868 6.774 10.311 1.00 98.38 79 LYS A C 1
ATOM 606 O O . LYS A 1 79 ? -8.494 7.889 10.658 1.00 98.38 79 LYS A O 1
ATOM 611 N N . PHE A 1 80 ? -9.966 6.192 10.759 1.00 98.25 80 PHE A N 1
ATOM 612 C CA . PHE A 1 80 ? -10.766 6.678 11.868 1.00 98.25 80 PHE A CA 1
ATOM 613 C C . PHE A 1 80 ? -10.684 5.688 13.028 1.00 98.25 80 PHE A C 1
ATOM 615 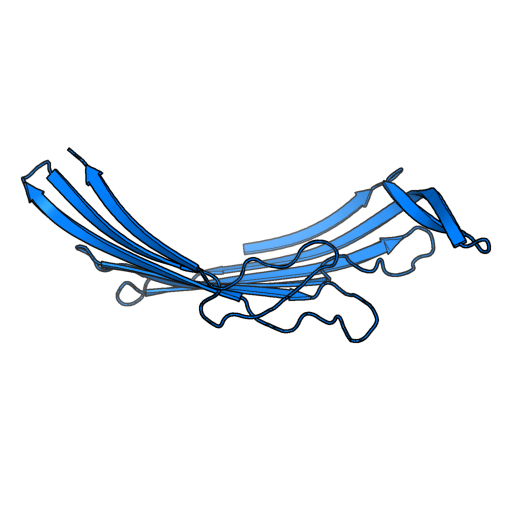O O . PHE A 1 80 ? -10.819 4.481 12.844 1.00 98.25 80 PHE A O 1
ATOM 622 N N . GLU A 1 81 ? -10.470 6.201 14.227 1.00 96.25 81 GLU A N 1
ATOM 623 C CA . GLU A 1 81 ? -10.510 5.439 15.465 1.00 96.25 81 GLU A CA 1
ATOM 624 C C . GLU A 1 81 ? -11.112 6.334 16.544 1.00 96.25 81 GLU A C 1
ATOM 626 O O . GLU A 1 81 ? -10.552 7.381 16.892 1.00 96.25 81 GLU A O 1
ATOM 631 N N . ASP A 1 82 ? -12.290 5.952 17.038 1.00 92.81 82 ASP A N 1
ATOM 632 C CA . ASP A 1 82 ? -12.849 6.601 18.215 1.00 92.81 82 ASP A CA 1
ATOM 633 C C . ASP A 1 82 ? -12.115 6.115 19.479 1.00 92.81 82 ASP A C 1
ATOM 635 O O . ASP A 1 82 ? -11.353 5.150 19.474 1.00 92.81 82 ASP A O 1
ATOM 639 N N . ARG A 1 83 ? -12.324 6.807 20.601 1.00 83.69 83 ARG A N 1
ATOM 640 C CA . ARG A 1 83 ? -11.634 6.476 21.858 1.00 83.69 83 ARG A CA 1
ATOM 641 C C . ARG A 1 83 ? -12.143 5.198 22.534 1.00 83.69 83 ARG A C 1
ATOM 643 O O . ARG A 1 83 ? -11.679 4.911 23.632 1.00 83.69 83 ARG A O 1
ATOM 650 N N . ARG A 1 84 ? -13.154 4.518 21.987 1.00 84.25 84 ARG A N 1
ATOM 651 C CA . ARG A 1 84 ? -13.919 3.511 22.738 1.00 84.25 84 ARG A CA 1
ATOM 652 C C . ARG A 1 84 ? -14.070 2.173 22.036 1.00 84.25 84 ARG A C 1
ATOM 654 O O . ARG A 1 84 ? -14.052 1.162 22.710 1.00 84.25 84 ARG A O 1
ATOM 661 N N . SER A 1 85 ? -14.331 2.142 20.737 1.00 91.38 85 SER A N 1
ATOM 662 C CA . SER A 1 85 ? -14.899 0.949 20.115 1.00 91.38 85 SER A CA 1
ATOM 663 C C . SER A 1 85 ? -14.881 0.904 18.590 1.00 91.38 85 SER A C 1
ATOM 665 O O . SER A 1 85 ? -14.796 -0.187 18.040 1.00 91.38 85 SER A O 1
ATOM 667 N N . LEU A 1 86 ? -15.033 2.028 17.884 1.00 96.50 86 LEU A N 1
ATOM 668 C CA . LEU A 1 86 ? -15.206 2.031 16.430 1.00 96.50 86 LEU A CA 1
ATOM 669 C C . LEU A 1 86 ? -13.891 2.357 15.729 1.00 96.50 86 LEU A C 1
ATOM 671 O O . LEU A 1 86 ? -13.287 3.404 15.964 1.00 96.50 86 LEU A O 1
ATOM 675 N N . ARG A 1 87 ? -13.505 1.489 14.797 1.00 97.31 87 ARG A N 1
ATOM 676 C CA . ARG A 1 87 ? -12.357 1.671 13.913 1.00 97.31 87 ARG A CA 1
ATOM 677 C C . ARG A 1 87 ? -12.818 1.561 12.466 1.00 97.31 87 ARG A C 1
ATOM 679 O O . ARG A 1 87 ? -13.609 0.686 12.125 1.00 97.31 87 ARG A O 1
ATOM 686 N N . ALA A 1 88 ? -12.324 2.444 11.613 1.00 98.12 88 ALA A N 1
ATOM 687 C CA . ALA A 1 88 ? -12.553 2.390 10.180 1.00 98.12 88 ALA A CA 1
ATOM 688 C C . ALA A 1 88 ? -11.268 2.731 9.427 1.00 98.12 88 ALA A C 1
ATOM 690 O O . ALA A 1 88 ? -10.532 3.641 9.803 1.00 98.12 88 ALA A O 1
ATOM 691 N N . PHE A 1 89 ? -11.009 2.010 8.347 1.00 98.19 89 PHE A N 1
ATOM 692 C CA . PHE A 1 89 ? -9.861 2.214 7.483 1.00 98.19 89 PHE A CA 1
ATOM 693 C C . PHE A 1 89 ? -10.331 2.159 6.038 1.00 98.19 89 PHE A C 1
ATOM 695 O O . PHE A 1 89 ? -10.902 1.161 5.612 1.00 98.19 89 PHE A O 1
ATOM 702 N N . LEU A 1 90 ? -10.087 3.229 5.293 1.00 98.56 90 LEU A N 1
ATOM 703 C CA . LEU A 1 90 ? -10.267 3.278 3.849 1.00 98.56 90 LEU A CA 1
ATOM 704 C C . LEU A 1 90 ? -8.886 3.440 3.224 1.00 98.56 90 LEU A C 1
ATOM 706 O O . LEU A 1 90 ? -8.197 4.417 3.520 1.00 98.56 90 LEU A O 1
ATOM 710 N N . THR A 1 91 ? -8.479 2.507 2.374 1.00 98.19 91 THR A N 1
ATOM 711 C CA . THR A 1 91 ? -7.188 2.560 1.680 1.00 98.19 91 THR A CA 1
ATOM 712 C C . THR A 1 91 ? -7.391 2.545 0.178 1.00 98.19 91 THR A C 1
ATOM 714 O O . THR A 1 91 ? -8.275 1.855 -0.318 1.00 98.19 91 THR A O 1
ATOM 717 N N . GLY A 1 92 ? -6.582 3.318 -0.539 1.00 96.06 92 GLY A N 1
ATOM 718 C CA . GLY A 1 92 ? -6.583 3.392 -1.995 1.00 96.06 92 GLY A CA 1
ATOM 719 C C . GLY A 1 92 ? -5.188 3.111 -2.534 1.00 96.06 92 GLY A C 1
ATOM 720 O O . GLY A 1 92 ? -4.220 3.662 -2.013 1.00 96.06 92 GLY A O 1
ATOM 721 N N . HIS A 1 93 ? -5.073 2.285 -3.568 1.00 93.50 93 HIS A N 1
ATOM 722 C CA . HIS A 1 93 ? -3.799 1.948 -4.200 1.00 93.50 93 HIS A CA 1
ATOM 723 C C . HIS A 1 93 ? -3.875 2.138 -5.711 1.00 93.50 93 HIS A C 1
ATOM 725 O O . HIS A 1 93 ? -4.820 1.681 -6.342 1.00 93.50 93 HIS A O 1
ATOM 731 N N . TYR A 1 94 ? -2.871 2.796 -6.278 1.00 91.62 94 TYR A N 1
ATOM 732 C CA . TYR A 1 94 ? -2.717 3.012 -7.712 1.00 91.62 94 TYR A CA 1
ATOM 733 C C . TYR A 1 94 ? -1.311 2.616 -8.145 1.00 91.62 94 TYR A C 1
ATOM 735 O O . TYR A 1 94 ? -0.336 2.937 -7.455 1.00 91.62 94 TYR A O 1
ATOM 743 N N . ILE A 1 95 ? -1.212 1.944 -9.291 1.00 89.62 95 ILE A N 1
ATOM 744 C CA . ILE A 1 95 ? 0.049 1.494 -9.877 1.00 89.62 95 ILE A CA 1
ATOM 745 C C . ILE A 1 95 ? 0.034 1.786 -11.379 1.00 89.62 95 ILE A C 1
ATOM 747 O O . ILE A 1 95 ? -0.731 1.192 -12.129 1.00 89.62 95 ILE A O 1
ATOM 751 N N . ASP A 1 96 ? 0.937 2.654 -11.827 1.00 89.25 96 ASP A N 1
ATOM 752 C CA . ASP A 1 96 ? 1.270 2.813 -13.241 1.00 89.25 96 ASP A CA 1
ATOM 753 C C . ASP A 1 96 ? 2.395 1.840 -13.607 1.00 89.25 96 ASP A C 1
ATOM 755 O O . ASP A 1 96 ? 3.561 2.079 -13.277 1.00 89.25 96 ASP A O 1
ATOM 759 N N . TRP A 1 97 ? 2.051 0.749 -14.292 1.00 85.56 97 TRP A N 1
ATOM 760 C CA . TRP A 1 97 ? 2.983 -0.311 -14.698 1.00 85.56 97 TRP A CA 1
ATOM 761 C C . TRP A 1 97 ? 3.920 0.053 -15.858 1.00 85.56 97 TRP A C 1
ATOM 763 O O . TRP A 1 97 ? 4.770 -0.763 -16.219 1.00 85.56 97 TRP A O 1
ATOM 773 N N . ASN A 1 98 ? 3.810 1.258 -16.439 1.00 85.88 98 ASN A N 1
ATOM 774 C CA . ASN A 1 98 ? 4.663 1.693 -17.552 1.00 85.88 98 ASN A CA 1
ATOM 775 C C . ASN A 1 98 ? 4.703 0.655 -18.697 1.00 85.88 98 ASN A C 1
ATOM 777 O O . ASN A 1 98 ? 5.769 0.291 -19.204 1.00 85.88 98 ASN A O 1
ATOM 781 N N . GLU A 1 99 ? 3.527 0.154 -19.079 1.00 81.31 99 GLU A N 1
ATOM 782 C CA . GLU A 1 99 ? 3.323 -0.740 -20.226 1.00 81.31 99 GLU A CA 1
ATOM 783 C C . GLU A 1 99 ? 3.024 0.052 -21.515 1.00 81.31 99 GLU A C 1
ATOM 785 O O . GLU A 1 99 ? 2.640 1.22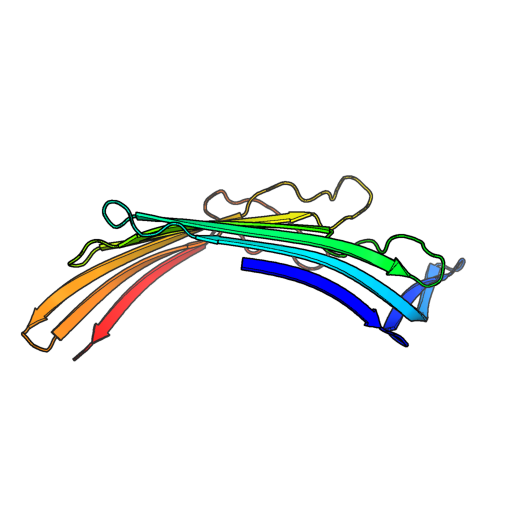6 -21.487 1.00 81.31 99 GLU A O 1
ATOM 790 N N . GLU A 1 100 ? 3.237 -0.581 -22.672 1.00 69.62 100 GLU A N 1
ATOM 791 C CA . GLU A 1 100 ? 2.851 -0.050 -23.986 1.00 69.62 100 GLU A CA 1
ATOM 792 C C . GLU A 1 100 ? 1.506 -0.650 -24.437 1.00 69.62 100 GLU A C 1
ATOM 794 O O . GLU A 1 100 ? 1.221 -1.810 -24.154 1.00 69.62 100 GLU A O 1
ATOM 799 N N . GLY A 1 101 ? 0.684 0.131 -25.151 1.00 64.06 101 GLY A N 1
ATOM 800 C CA . GLY A 1 101 ? -0.654 -0.275 -25.620 1.00 64.06 101 GLY A CA 1
ATOM 801 C C . GLY A 1 101 ? -1.817 0.214 -24.743 1.00 64.06 101 GLY A C 1
ATOM 802 O O . GLY A 1 101 ? -1.625 1.074 -23.884 1.00 64.06 101 GLY A O 1
ATOM 803 N N . ASP A 1 102 ? -3.019 -0.329 -24.979 1.00 54.03 102 ASP A N 1
ATOM 804 C CA . ASP A 1 102 ? -4.266 -0.010 -24.246 1.00 54.03 102 ASP A CA 1
ATOM 805 C C . ASP A 1 102 ? -4.338 -0.655 -22.852 1.00 54.03 102 ASP A C 1
ATOM 807 O O . ASP A 1 102 ? -5.264 -0.401 -22.087 1.00 54.03 102 ASP A O 1
ATOM 811 N N . ASN A 1 103 ? -3.337 -1.456 -22.484 1.00 53.44 103 ASN A N 1
ATOM 812 C CA . ASN A 1 103 ? -3.238 -2.116 -21.184 1.00 53.44 103 ASN A CA 1
ATOM 813 C C . ASN A 1 103 ? -2.681 -1.168 -20.101 1.00 53.44 103 ASN A C 1
ATOM 815 O O . ASN A 1 103 ? -1.875 -1.553 -19.258 1.00 53.44 103 ASN A O 1
ATOM 819 N N . ARG A 1 104 ? -3.047 0.118 -20.171 1.00 54.69 104 ARG A N 1
ATOM 820 C CA . ARG A 1 104 ? -2.642 1.125 -19.190 1.00 54.69 104 ARG A CA 1
ATOM 821 C C . ARG A 1 104 ? -3.595 1.075 -18.004 1.00 54.69 104 ARG A C 1
ATOM 823 O O . ARG A 1 104 ? -4.784 1.353 -18.126 1.00 54.69 104 ARG A O 1
ATOM 830 N N . TYR A 1 105 ? -3.038 0.711 -16.862 1.00 64.25 105 TYR A N 1
ATOM 831 C CA . TYR A 1 105 ? -3.722 0.630 -15.578 1.00 64.25 105 TYR A CA 1
ATOM 832 C C . TYR A 1 105 ? -3.944 2.041 -15.046 1.00 64.25 105 TYR A C 1
ATOM 834 O O . TYR A 1 105 ? -2.996 2.823 -14.916 1.00 64.25 105 TYR A O 1
ATOM 842 N N . HIS A 1 106 ? -5.203 2.392 -14.811 1.00 66.56 106 HIS A N 1
ATOM 843 C CA . HIS A 1 106 ? -5.592 3.753 -14.456 1.00 66.56 106 HIS A CA 1
ATOM 844 C C . HIS A 1 106 ? -6.459 3.831 -13.200 1.00 66.56 106 HIS A C 1
ATOM 846 O O . HIS A 1 106 ? -6.751 4.940 -12.747 1.00 66.56 106 HIS A O 1
ATOM 852 N N . ASP A 1 107 ? -6.829 2.696 -12.605 1.00 82.81 107 ASP A N 1
ATOM 853 C CA . ASP A 1 107 ? -7.826 2.692 -11.551 1.00 82.81 107 ASP A CA 1
ATOM 854 C C . ASP A 1 107 ? -7.185 2.595 -10.170 1.00 82.81 107 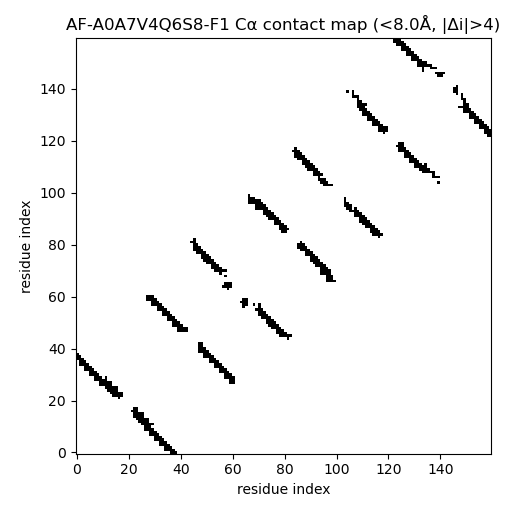ASP A C 1
ATOM 856 O O . ASP A 1 107 ? -6.213 1.888 -9.912 1.00 82.81 107 ASP A O 1
ATOM 860 N N . VAL A 1 108 ? -7.766 3.329 -9.228 1.00 89.00 108 VAL A N 1
ATOM 861 C CA . VAL A 1 108 ? -7.418 3.185 -7.818 1.00 89.00 108 VAL A CA 1
ATOM 862 C C . VAL A 1 108 ? -8.216 2.010 -7.258 1.00 89.00 108 VAL A C 1
ATOM 864 O O . VAL A 1 108 ? -9.450 2.027 -7.269 1.00 89.00 108 VAL A O 1
ATOM 867 N N . VAL A 1 109 ? -7.530 1.004 -6.720 1.00 91.94 109 VAL A N 1
ATOM 868 C CA . VAL A 1 109 ? -8.159 -0.075 -5.949 1.00 91.94 109 VAL A CA 1
ATOM 869 C C . VAL A 1 109 ? -8.441 0.436 -4.543 1.00 91.94 109 VAL A C 1
ATOM 871 O O . VAL A 1 109 ? -7.518 0.791 -3.810 1.00 91.94 109 VAL A O 1
ATOM 874 N N . TRP A 1 110 ? -9.719 0.472 -4.170 1.00 95.56 110 TRP A N 1
ATOM 875 C CA . TRP A 1 110 ? -10.166 0.913 -2.850 1.00 95.56 110 TRP A CA 1
ATOM 876 C C . TRP A 1 110 ? -10.568 -0.263 -1.971 1.00 95.56 110 TRP A C 1
ATOM 878 O O . TRP A 1 110 ? -11.369 -1.094 -2.388 1.00 95.56 110 TRP A O 1
ATOM 888 N N . ASP A 1 111 ? -10.104 -0.266 -0.729 1.00 97.38 111 ASP A N 1
ATOM 889 C CA . ASP A 1 111 ? -10.469 -1.240 0.293 1.00 97.38 111 ASP A CA 1
ATOM 890 C C . ASP A 1 111 ? -11.033 -0.528 1.521 1.00 97.38 111 ASP A C 1
ATOM 892 O O . ASP A 1 111 ? -10.524 0.512 1.940 1.00 97.38 111 ASP A O 1
ATOM 896 N N . LEU A 1 112 ? -12.065 -1.114 2.122 1.00 98.38 112 LEU A N 1
ATOM 897 C CA . LEU A 1 112 ? -12.694 -0.635 3.346 1.00 98.38 112 LEU A CA 1
ATOM 898 C C . LEU A 1 112 ? -12.600 -1.710 4.427 1.00 98.38 112 LEU A C 1
ATOM 900 O O . LEU A 1 112 ? -12.952 -2.862 4.193 1.00 98.38 112 LEU A O 1
ATOM 904 N N . HIS A 1 113 ? -12.196 -1.325 5.629 1.00 98.50 113 HIS A N 1
ATOM 905 C CA . HIS A 1 113 ? -12.252 -2.167 6.815 1.00 98.50 113 HIS A CA 1
ATOM 906 C C . HIS A 1 113 ? -12.944 -1.416 7.948 1.00 98.50 113 HIS A C 1
ATOM 908 O O . HIS A 1 113 ? -12.589 -0.277 8.245 1.00 98.50 113 HIS A O 1
ATOM 914 N N . LEU A 1 114 ? -13.924 -2.052 8.580 1.00 98.25 114 LEU A N 1
ATOM 915 C CA . LEU A 1 114 ? -14.670 -1.546 9.724 1.00 98.25 114 LEU A CA 1
ATOM 916 C C . LEU A 1 114 ? -14.542 -2.545 10.872 1.00 98.25 114 LEU A C 1
ATOM 918 O O . LEU A 1 114 ? -14.679 -3.746 10.655 1.00 98.25 114 LEU A O 1
ATOM 922 N N . GLY A 1 115 ? -14.333 -2.045 12.083 1.00 98.00 115 GLY A N 1
ATOM 923 C CA . GLY A 1 115 ? -14.272 -2.836 13.307 1.00 98.00 115 GLY A CA 1
ATOM 924 C C . GLY A 1 115 ? -15.054 -2.157 14.423 1.00 98.00 115 GLY A C 1
ATOM 925 O O . GLY A 1 115 ? -14.967 -0.939 14.593 1.00 98.00 115 GLY A O 1
ATOM 926 N N . LYS A 1 116 ? -15.831 -2.932 15.176 1.00 97.56 116 LYS A N 1
ATOM 927 C CA . LYS A 1 116 ? -16.568 -2.480 16.353 1.00 97.56 116 LYS A CA 1
ATOM 928 C C . LYS A 1 116 ? -16.283 -3.413 17.522 1.00 97.56 116 LYS A C 1
ATOM 930 O O . LYS A 1 116 ? -16.772 -4.538 17.553 1.00 97.56 116 LYS A O 1
ATOM 935 N N . THR A 1 117 ? -15.541 -2.900 18.488 1.00 96.56 117 THR A N 1
ATOM 936 C CA . THR A 1 117 ? -15.298 -3.526 19.786 1.00 96.56 117 THR A CA 1
ATOM 937 C C . THR A 1 117 ? -16.497 -3.329 20.720 1.00 96.56 117 THR A C 1
ATOM 939 O O . THR A 1 117 ? -17.098 -2.249 20.765 1.00 96.56 117 THR A O 1
ATOM 942 N N . ILE A 1 118 ? -16.843 -4.374 21.467 1.00 95.38 118 ILE A N 1
ATOM 943 C CA . ILE A 1 118 ? -17.844 -4.401 22.531 1.00 95.38 118 ILE A CA 1
ATOM 944 C C . ILE A 1 118 ? -17.203 -5.064 23.753 1.00 95.38 118 ILE A C 1
ATOM 946 O O . ILE A 1 118 ? -16.893 -6.257 23.726 1.00 95.38 118 ILE A O 1
ATOM 950 N N . ASP A 1 119 ? -17.059 -4.296 24.827 1.00 93.62 119 ASP A N 1
ATOM 951 C CA . ASP A 1 119 ? -16.642 -4.814 26.128 1.00 93.62 119 ASP A CA 1
ATOM 952 C C . ASP A 1 119 ? -17.843 -5.496 26.796 1.00 93.62 119 ASP A C 1
ATOM 954 O O . ASP A 1 119 ? -18.913 -4.892 26.925 1.00 93.62 119 ASP A O 1
ATOM 958 N N . TYR A 1 120 ? -17.695 -6.758 27.203 1.00 89.06 120 TYR A N 1
ATOM 959 C CA . TYR A 1 120 ? -18.760 -7.507 27.889 1.00 89.06 120 TYR A CA 1
ATOM 960 C C . TYR A 1 120 ? -18.420 -7.842 29.346 1.00 89.06 120 TYR A C 1
ATOM 962 O O . TYR A 1 120 ? -19.318 -8.183 30.119 1.00 89.06 120 TYR A O 1
ATOM 970 N N . SER A 1 121 ? -17.147 -7.752 29.734 1.00 90.31 121 SER A N 1
ATOM 971 C CA . SER A 1 121 ? -16.681 -7.876 31.118 1.00 90.31 121 SER A CA 1
ATOM 972 C C . SER A 1 121 ? -15.362 -7.122 31.310 1.00 90.31 121 SER A C 1
ATOM 974 O O . SER A 1 121 ? 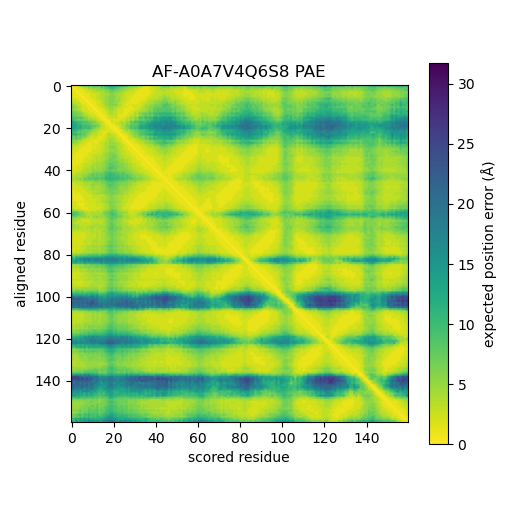-14.765 -6.670 30.336 1.00 90.31 121 SER A O 1
ATOM 976 N N . ASP A 1 122 ? -14.880 -7.021 32.552 1.00 87.62 122 ASP A N 1
ATOM 977 C CA . ASP A 1 122 ? -13.627 -6.314 32.877 1.00 87.62 122 ASP A CA 1
ATOM 978 C C . ASP A 1 122 ? -12.391 -6.879 32.149 1.00 87.62 122 ASP A C 1
ATOM 980 O O . ASP A 1 122 ? -11.416 -6.158 31.951 1.00 87.62 122 ASP A O 1
ATOM 984 N N . ASN A 1 123 ? -12.445 -8.145 31.719 1.00 88.56 123 ASN A N 1
ATOM 985 C CA . ASN A 1 123 ? -11.373 -8.826 30.983 1.00 88.56 123 ASN A CA 1
ATOM 986 C C . ASN A 1 123 ? -11.841 -9.365 29.617 1.00 88.56 123 ASN A C 1
ATOM 988 O O . ASN A 1 123 ? -11.138 -10.151 28.994 1.00 88.56 123 ASN A O 1
ATOM 992 N N . GLY A 1 124 ? -13.049 -9.009 29.175 1.00 91.25 124 GLY A N 1
ATOM 993 C CA . GLY A 1 124 ? -13.703 -9.632 28.029 1.00 91.25 124 GLY A CA 1
ATOM 994 C C . GLY A 1 124 ? -14.058 -8.631 26.942 1.00 91.25 124 GLY A C 1
ATOM 995 O O . GLY A 1 124 ? -14.907 -7.763 27.153 1.00 91.25 124 GLY A O 1
ATOM 996 N N . GLU A 1 125 ? -13.481 -8.821 25.755 1.00 95.06 125 GLU A N 1
ATOM 997 C CA . GLU A 1 125 ? -13.725 -7.993 24.572 1.00 95.06 125 GLU A CA 1
ATOM 998 C C . GLU A 1 125 ? -14.198 -8.853 23.390 1.00 95.06 125 GLU A C 1
ATOM 1000 O O . GLU A 1 125 ? -13.643 -9.919 23.108 1.00 95.06 125 GLU A O 1
ATOM 1005 N N . VAL A 1 126 ? -15.210 -8.376 22.663 1.00 96.25 126 VAL A N 1
ATOM 1006 C CA . VAL A 1 126 ? -15.621 -8.933 21.367 1.00 96.25 126 VAL A CA 1
ATOM 1007 C C . VAL A 1 126 ? -15.539 -7.851 20.298 1.00 96.25 126 VAL A C 1
ATOM 1009 O O . VAL A 1 126 ? -16.205 -6.825 20.389 1.00 96.25 126 VAL A O 1
ATOM 1012 N N . GLU A 1 127 ? -14.776 -8.097 19.240 1.00 96.50 127 GLU A N 1
ATOM 1013 C CA . GLU A 1 127 ? -14.689 -7.241 18.059 1.00 96.50 127 GLU A CA 1
ATOM 1014 C C . GLU A 1 127 ? -15.464 -7.874 16.898 1.00 96.50 127 GLU A C 1
ATOM 1016 O O . GLU A 1 127 ? -15.153 -8.979 16.453 1.00 96.50 127 GLU A O 1
ATOM 1021 N N . LEU A 1 128 ? -16.460 -7.156 16.382 1.00 97.69 128 LEU A N 1
ATOM 1022 C CA . LEU A 1 128 ? -17.114 -7.455 15.109 1.00 97.69 128 LEU A CA 1
ATOM 1023 C C . LEU A 1 128 ? -16.392 -6.694 13.999 1.00 97.69 128 LEU A C 1
ATOM 1025 O O . LEU A 1 128 ? -16.208 -5.483 14.127 1.00 97.69 128 LEU A O 1
ATOM 1029 N N . PHE A 1 129 ? -16.033 -7.352 12.898 1.00 97.94 129 PHE A N 1
ATOM 1030 C CA . PHE A 1 129 ? -15.381 -6.674 11.776 1.00 97.94 129 PHE A CA 1
ATOM 1031 C C . PHE A 1 129 ? -15.998 -7.009 10.418 1.00 97.94 129 PHE A C 1
ATOM 1033 O O . PHE A 1 129 ? -16.566 -8.081 10.210 1.00 97.94 129 PHE A O 1
ATOM 1040 N N . LEU A 1 130 ? -15.852 -6.064 9.490 1.00 98.38 130 LEU A N 1
ATOM 1041 C CA . LEU A 1 130 ? -16.225 -6.157 8.083 1.00 98.38 130 LEU A CA 1
ATOM 1042 C C . LEU A 1 130 ? -15.070 -5.618 7.235 1.00 98.38 130 LEU A C 1
ATOM 1044 O O . LEU A 1 130 ? -14.668 -4.468 7.390 1.00 98.38 130 LEU A O 1
ATOM 1048 N N . SER A 1 131 ? -14.587 -6.418 6.295 1.00 98.31 131 SER A N 1
ATOM 1049 C CA . SER A 1 131 ? -13.635 -6.016 5.261 1.00 98.31 131 SER A CA 1
ATOM 1050 C C . SER A 1 131 ? -14.308 -6.107 3.899 1.00 98.31 131 SER A C 1
ATOM 1052 O O . SER A 1 131 ? -14.873 -7.143 3.566 1.00 98.31 131 SER A O 1
ATOM 1054 N N . VAL A 1 132 ? -14.215 -5.064 3.084 1.00 98.00 132 VAL A N 1
ATOM 1055 C CA . VAL A 1 132 ? -14.599 -5.079 1.671 1.00 98.00 132 VAL A CA 1
ATOM 1056 C C . VAL A 1 132 ? -13.366 -4.729 0.856 1.00 98.00 132 VAL A C 1
ATOM 1058 O O . VAL A 1 132 ? -12.828 -3.629 0.982 1.00 98.00 132 VAL A O 1
ATOM 1061 N N . ARG A 1 133 ? -12.911 -5.666 0.026 1.00 95.94 133 ARG A N 1
ATOM 1062 C CA . ARG A 1 133 ? -11.780 -5.473 -0.880 1.00 95.94 133 ARG A CA 1
ATOM 1063 C C . ARG A 1 133 ? -12.255 -5.130 -2.273 1.00 95.94 133 ARG A C 1
ATOM 1065 O O . ARG A 1 133 ? -13.263 -5.674 -2.728 1.00 95.94 133 ARG A O 1
ATOM 1072 N N . ASN A 1 134 ? -11.507 -4.269 -2.953 1.00 93.44 134 ASN A N 1
ATOM 1073 C CA . ASN A 1 134 ? -11.835 -3.791 -4.289 1.00 93.44 134 ASN A CA 1
ATOM 1074 C C . ASN A 1 134 ? -13.286 -3.248 -4.346 1.00 93.44 134 ASN A C 1
ATOM 1076 O O . ASN A 1 134 ? -14.141 -3.695 -5.117 1.00 93.44 134 ASN A O 1
ATOM 1080 N N . LEU A 1 135 ? -13.582 -2.289 -3.462 1.00 93.69 135 LEU A N 1
ATOM 1081 C CA . LEU A 1 135 ? -14.893 -1.682 -3.206 1.00 93.69 135 LEU A CA 1
ATOM 1082 C C . LEU A 1 135 ? -15.556 -1.129 -4.468 1.00 93.69 135 LEU A C 1
ATOM 1084 O O . LEU A 1 135 ? -16.777 -1.185 -4.583 1.00 93.69 135 LEU A O 1
ATOM 1088 N N . LEU A 1 136 ? -14.771 -0.618 -5.418 1.00 91.38 136 LEU A N 1
ATOM 1089 C CA . LEU A 1 136 ? -15.275 -0.105 -6.694 1.00 91.38 136 LEU A CA 1
ATOM 1090 C C . LEU A 1 136 ? -15.297 -1.170 -7.794 1.00 91.38 136 LEU A C 1
ATOM 1092 O O . LEU A 1 136 ? -15.864 -0.933 -8.853 1.00 9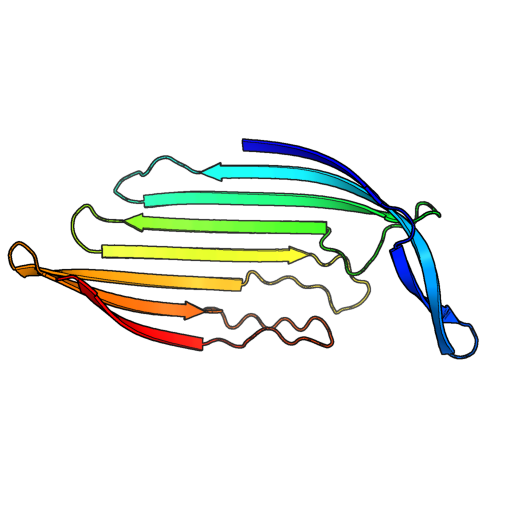1.38 136 LEU A O 1
ATOM 1096 N N . ASN A 1 137 ? -14.836 -2.391 -7.501 1.00 87.94 137 ASN A N 1
ATOM 1097 C CA . ASN A 1 137 ? -14.642 -3.462 -8.476 1.00 87.94 137 ASN A CA 1
ATOM 1098 C C . ASN A 1 137 ? -13.826 -2.966 -9.679 1.00 87.94 137 ASN A C 1
ATOM 1100 O O . ASN A 1 137 ? -14.187 -3.250 -10.822 1.00 87.94 137 ASN A O 1
ATOM 1104 N N . SER A 1 138 ? -12.766 -2.197 -9.408 1.00 81.00 138 SER A N 1
ATOM 1105 C CA . SER A 1 138 ? -11.794 -1.835 -10.429 1.00 81.00 138 SER A CA 1
ATOM 1106 C C . SER A 1 138 ? -11.185 -3.127 -10.963 1.00 81.00 138 SER A C 1
ATOM 1108 O O . SER A 1 138 ? -10.741 -4.008 -10.217 1.00 81.00 138 SER A O 1
ATOM 1110 N N . GLY A 1 139 ? -11.319 -3.301 -12.271 1.00 69.06 139 GLY A N 1
ATOM 1111 C CA . GLY A 1 139 ? -10.852 -4.474 -12.981 1.00 69.06 139 GLY A CA 1
ATOM 1112 C C . GLY A 1 139 ? -9.496 -4.157 -13.570 1.00 69.06 139 GLY A C 1
ATOM 1113 O O . GLY A 1 139 ? -9.394 -3.314 -14.449 1.00 69.06 139 GLY A O 1
ATOM 1114 N N . GLU A 1 140 ? -8.469 -4.853 -13.111 1.00 62.28 140 GLU A N 1
ATOM 1115 C CA . GLU A 1 140 ? -7.131 -4.742 -13.673 1.00 62.28 140 GLU A CA 1
ATOM 1116 C C . GLU A 1 140 ? -6.575 -6.154 -13.843 1.00 62.28 140 GLU A C 1
ATOM 1118 O O . GLU A 1 140 ? -6.743 -7.016 -12.98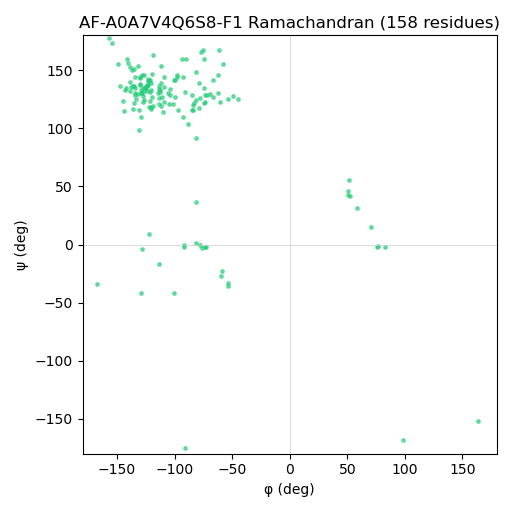0 1.00 62.28 140 GLU A O 1
ATOM 1123 N N . SER A 1 141 ? -5.980 -6.433 -14.997 1.00 59.19 141 SER A N 1
ATOM 1124 C CA . SER A 1 141 ? -5.434 -7.748 -15.312 1.00 59.19 141 SER A CA 1
ATOM 1125 C C . SER A 1 141 ? -4.027 -7.573 -15.849 1.00 59.19 141 SER A C 1
ATOM 1127 O O . SER A 1 141 ? -3.851 -7.285 -17.029 1.00 59.19 141 SER A O 1
ATOM 1129 N N . THR A 1 142 ? -3.025 -7.769 -14.995 1.00 58.88 142 THR A N 1
ATOM 1130 C CA . THR A 1 142 ? -1.633 -7.864 -15.436 1.00 58.88 142 THR A CA 1
ATOM 1131 C C . THR A 1 142 ? -1.397 -9.260 -15.940 1.00 58.88 142 THR A C 1
ATOM 1133 O O . THR A 1 142 ? -1.086 -10.143 -15.152 1.00 58.88 142 THR A O 1
ATOM 1136 N N . TYR A 1 143 ? -1.595 -9.482 -17.243 1.00 52.97 143 TYR A N 1
ATOM 1137 C CA . TYR A 1 143 ? -1.418 -10.802 -17.845 1.00 52.97 143 TYR A CA 1
ATOM 1138 C C . TYR A 1 143 ? -0.117 -11.459 -17.342 1.00 52.97 143 TYR A C 1
ATOM 1140 O O . TYR A 1 143 ? 0.952 -10.856 -17.457 1.00 52.97 143 TYR A O 1
ATOM 1148 N N . PRO A 1 144 ? -0.178 -12.682 -16.783 1.00 56.25 144 PRO A N 1
ATOM 1149 C CA . PRO A 1 144 ? -1.329 -13.598 -16.747 1.00 56.25 144 PRO A CA 1
ATOM 1150 C C . PRO A 1 144 ? -2.248 -13.475 -15.511 1.00 56.25 144 PRO A C 1
ATOM 1152 O O . PRO A 1 144 ? -3.221 -14.217 -15.390 1.00 56.25 144 PRO A O 1
ATOM 1155 N N . TYR A 1 145 ? -1.946 -12.585 -14.574 1.00 65.25 145 TYR A N 1
ATOM 1156 C CA . TYR A 1 145 ? -2.612 -12.446 -13.285 1.00 65.25 145 TYR A CA 1
ATOM 1157 C C . TYR A 1 145 ? -3.755 -11.422 -13.339 1.00 65.25 145 TYR A C 1
ATOM 1159 O O . TYR A 1 145 ? -3.548 -10.212 -13.420 1.00 65.25 145 TYR A O 1
ATOM 1167 N N . ALA A 1 146 ? -4.989 -11.916 -13.257 1.00 69.69 146 ALA A N 1
ATOM 1168 C CA . ALA A 1 146 ? -6.148 -11.063 -13.023 1.00 69.69 146 ALA A CA 1
ATOM 1169 C C . ALA A 1 146 ? -6.178 -10.617 -11.556 1.00 69.69 146 ALA A C 1
ATOM 1171 O O . ALA A 1 146 ? -6.031 -11.451 -10.656 1.00 69.69 146 ALA A O 1
ATOM 1172 N N . ASN A 1 147 ? -6.426 -9.329 -11.302 1.00 71.25 147 ASN A N 1
ATOM 1173 C CA . ASN A 1 147 ? -6.690 -8.877 -9.943 1.00 71.25 147 ASN A CA 1
ATOM 1174 C C . ASN A 1 147 ? -7.952 -9.551 -9.407 1.00 7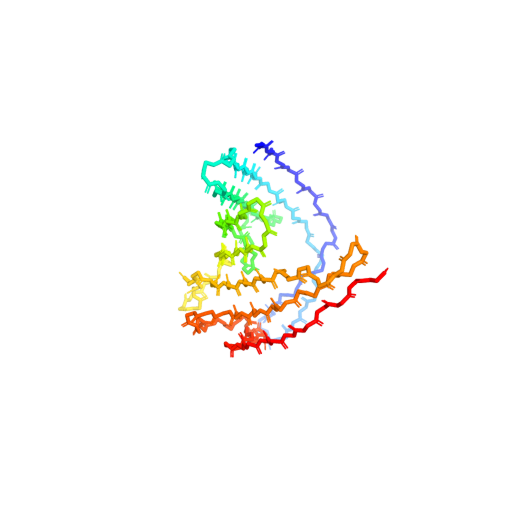1.25 147 ASN A C 1
ATOM 1176 O O . ASN A 1 147 ? -8.921 -9.821 -10.127 1.00 71.25 147 ASN A O 1
ATOM 1180 N N . VAL A 1 148 ? -7.934 -9.826 -8.105 1.00 79.56 148 VAL A N 1
ATOM 1181 C CA . VAL A 1 148 ? -9.083 -10.415 -7.428 1.00 79.56 148 VAL A CA 1
ATOM 1182 C C . VAL A 1 148 ? -10.257 -9.440 -7.536 1.00 79.56 148 VAL A C 1
ATOM 1184 O O . VAL A 1 148 ? -10.135 -8.240 -7.268 1.00 79.56 148 VAL A O 1
ATOM 1187 N N . LYS A 1 149 ? -11.411 -9.964 -7.956 1.00 88.19 149 LYS A N 1
ATOM 1188 C CA . LYS A 1 149 ? -12.664 -9.202 -8.009 1.00 88.19 149 LYS A CA 1
ATOM 1189 C C . LYS A 1 149 ? -13.069 -8.734 -6.612 1.00 88.19 149 LYS A C 1
ATOM 1191 O O . LYS A 1 149 ? -12.547 -9.223 -5.612 1.00 88.19 149 LYS A O 1
ATOM 1196 N N . ARG A 1 150 ? -14.044 -7.824 -6.543 1.00 93.38 150 ARG A N 1
ATOM 1197 C CA . ARG A 1 150 ? -14.633 -7.401 -5.268 1.00 93.38 150 ARG A CA 1
ATOM 1198 C C . ARG A 1 150 ? -15.026 -8.603 -4.412 1.00 93.38 150 ARG A C 1
ATOM 1200 O O . ARG A 1 150 ? -15.780 -9.465 -4.861 1.00 93.38 150 ARG A O 1
ATOM 1207 N N . TRP A 1 151 ? -14.568 -8.612 -3.168 1.00 95.38 151 TRP A N 1
ATOM 1208 C CA . TRP A 1 151 ? -14.973 -9.594 -2.171 1.00 95.38 151 TRP A CA 1
ATOM 1209 C C . TRP A 1 151 ? -15.128 -8.932 -0.808 1.00 95.38 151 TRP A C 1
ATOM 1211 O O . TRP A 1 151 ? -14.618 -7.837 -0.569 1.00 95.38 151 TRP A O 1
ATOM 1221 N N . ALA A 1 152 ? -15.872 -9.588 0.074 1.00 97.88 152 ALA A N 1
ATOM 1222 C CA . ALA A 1 152 ? -16.093 -9.116 1.427 1.00 97.88 152 ALA A CA 1
ATOM 1223 C C . ALA A 1 152 ? -15.931 -10.258 2.428 1.00 97.88 152 ALA A C 1
ATOM 1225 O O . ALA A 1 152 ? -16.192 -11.417 2.112 1.00 97.88 152 ALA A O 1
ATOM 1226 N N . GLU A 1 153 ? -15.515 -9.906 3.634 1.00 98.19 153 GLU A N 1
ATOM 1227 C CA . GLU A 1 153 ? -15.352 -10.803 4.770 1.00 98.19 153 GLU A CA 1
ATOM 1228 C C . GLU A 1 153 ? -15.950 -10.143 6.003 1.00 98.19 153 GLU A C 1
ATOM 1230 O O . GLU A 1 153 ? -15.749 -8.955 6.250 1.00 98.19 153 GLU A O 1
ATOM 1235 N N . VAL A 1 154 ? -16.682 -10.933 6.778 1.00 98.25 154 VAL A N 1
ATOM 1236 C CA . VAL A 1 154 ? -17.187 -10.565 8.097 1.00 98.25 154 VAL A CA 1
ATOM 1237 C C . VAL A 1 154 ? -16.662 -11.585 9.085 1.00 98.25 154 VAL A C 1
ATOM 1239 O O . VAL A 1 154 ? -16.640 -12.780 8.789 1.00 98.25 154 VAL A O 1
ATOM 1242 N N . GLY A 1 155 ? -16.286 -11.124 10.268 1.00 97.88 155 GLY A N 1
ATOM 1243 C CA . GLY A 1 155 ? -15.845 -12.018 11.321 1.00 97.88 155 GLY A CA 1
ATOM 1244 C C . GLY A 1 155 ? -15.980 -11.419 12.705 1.00 97.88 155 GLY A C 1
ATOM 1245 O O . GLY A 1 155 ? -16.398 -10.274 12.893 1.00 97.88 155 GLY A O 1
ATOM 1246 N N . VAL A 1 156 ? -15.630 -12.251 13.678 1.00 97.38 156 VAL A N 1
ATOM 1247 C CA . VAL A 1 156 ? -15.651 -11.926 15.099 1.00 97.38 156 VAL A CA 1
ATOM 1248 C C . VAL A 1 156 ? -14.305 -12.311 15.695 1.00 97.38 156 VAL A C 1
ATOM 1250 O O . VAL A 1 156 ? -13.775 -13.380 15.386 1.00 97.38 156 VAL A O 1
ATOM 1253 N N . ARG A 1 157 ? -13.750 -11.455 16.548 1.00 95.56 157 ARG A N 1
ATOM 1254 C CA . ARG A 1 157 ? -12.560 -11.737 17.352 1.00 95.56 157 ARG A CA 1
ATOM 1255 C C . ARG A 1 157 ? -12.925 -11.590 18.823 1.00 95.56 157 ARG A C 1
ATOM 1257 O O . ARG A 1 157 ? -13.515 -10.587 19.201 1.00 95.56 157 ARG A O 1
ATOM 1264 N N . CYS A 1 158 ? -12.562 -12.573 19.636 1.00 94.06 158 CYS A N 1
ATOM 1265 C CA . CYS A 1 158 ? -12.789 -12.542 21.079 1.00 94.06 158 CYS A CA 1
ATOM 1266 C C . CYS A 1 158 ? -11.443 -12.483 21.803 1.00 94.06 158 CYS A C 1
ATOM 1268 O O . CYS A 1 158 ? -10.527 -13.225 21.441 1.00 94.06 158 CYS A O 1
ATOM 1270 N N . ALA A 1 159 ? -11.345 -11.638 22.824 1.00 90.62 159 ALA A N 1
ATOM 1271 C CA . ALA A 1 159 ? -10.243 -11.606 23.777 1.00 90.62 159 ALA A CA 1
ATOM 1272 C C . ALA A 1 159 ? -10.796 -11.840 25.192 1.00 90.62 159 ALA A C 1
ATOM 1274 O O . ALA A 1 159 ? -11.885 -11.358 25.514 1.00 90.62 159 ALA A O 1
ATOM 1275 N N . PHE A 1 160 ? -10.070 -12.628 25.985 1.00 87.62 160 PHE A N 1
ATOM 1276 C CA . PHE A 1 160 ? -10.460 -13.129 27.306 1.00 87.62 160 PHE A CA 1
ATOM 1277 C C . PHE A 1 160 ? -9.296 -13.058 28.297 1.00 87.62 160 PHE A C 1
ATOM 1279 O O . PHE A 1 160 ? -8.131 -13.078 27.832 1.00 87.62 160 PHE A O 1
#

Solvent-accessible surface area (backbone atoms only — not comparable to full-atom values): 8687 Å² total; per-residue (Å²): 94,74,47,78,51,76,45,81,46,69,73,41,81,42,79,43,75,44,99,88,70,49,76,46,78,42,76,40,39,37,42,40,34,43,38,40,39,40,49,69,52,76,68,57,96,40,32,27,44,36,42,36,40,37,43,45,50,42,26,36,80,87,66,48,71,55,64,72,42,64,30,42,37,40,38,40,36,42,40,38,40,55,99,80,34,48,35,37,38,41,36,34,39,35,56,32,36,53,55,83,73,91,77,62,58,81,61,63,42,30,31,41,38,41,37,38,49,45,78,80,50,101,62,29,40,38,32,43,36,41,38,33,40,28,69,79,50,60,83,55,64,61,85,93,50,64,58,75,68,56,47,74,50,73,52,76,47,78,48,112

Sequence (160 aa):
KGTLFRNDTWNVDVWVRNDDGTFLSIKQSQLKQGYELEARTPPLLGTSFSAGYTFIHATGDSGAVIKGAPRHTLALGVKFEDRRSLRAFLTGHYIDWNEEGDNRYHDVVWDLHLGKTIDYSDNGEVELFLSVRNLLNSGESTYPYANVKRWAEVGVRCAF

Mean predicted aligned error: 6.34 Å

Secondary structure (DSSP, 8-state):
-EEEEEEEEEEEEEEEE-TTS-EEEEEEEEEEEEEEEEEEPPPBTTEEEEEEEEEEEEEETTSPBPSSS--EEEEEEEEEE-SSSEEEEEEEEEEE---SSS----PPEEEEEEEEEEEEETTEEEEEEEEEESTT----EETTEEPPPPEEEEEEEEE-

pLDDT: mean 90.65, std 10.73, range [52.97, 98.56]

Radius of gyration: 21.57 Å; Cα contacts (8 Å, |Δi|>4): 373; chains: 1; bounding box: 42×33×68 Å

Foldseek 3Di:
DKDWDKDKDWQDWDWDQDPVRDTDTDIKIKIKTWMKDKDKDDDDQQKIKIKIKTAIFMAIPVRDTDAQQWGIKMKIWIWGDDPAFKIKIKIWIFTQRRHDDPLGGDDIWIKIKIKGWDAPDPFKIKIKIKIWTSVVQRWHCPPPRTDDGIDMDIDMDMTD

Nearest PDB structures (foldseek):
  2f1c-assembly1_X  TM=4.027E-01  e=7.511E-01  Escherichia coli K-12
  1osm-assembly1_A  TM=5.082E-01  e=2.025E+00  Klebsiella pneumoniae
  2iwv-assembly2_B  TM=3.503E-01  e=7.892E-01  Escherichia coli K-12
  2wvp-assembly1_A  TM=3.261E-01  e=1.011E+00  Escherichia coli K-12
  6rcp-assembly2_C  TM=4.795E-01  e=4.054E+00  Klebsiella pneumoniae